Protein AF-A0AAU9Q4Z2-F1 (afdb_monomer_lite)

Foldseek 3Di:
DPQDQDAQQFWKWFQDPDPDTAIKGFHGKDFDPPDADPVRGGFIKTWIFTPPLPVCCVRPNPDDDDPPDTDIDIDGSVRIDTDPPPPPD

pLDDT: mean 82.53, std 14.67, range [38.28, 95.75]

Structure (mmCIF, N/CA/C/O backbone):
data_AF-A0AAU9Q4Z2-F1
#
_entry.id   AF-A0AAU9Q4Z2-F1
#
loop_
_atom_site.group_PDB
_atom_site.id
_atom_site.type_symbol
_atom_site.label_atom_id
_atom_site.label_alt_id
_atom_site.label_comp_id
_atom_site.label_asym_id
_atom_site.label_entity_id
_atom_site.label_seq_id
_atom_site.pdbx_PDB_ins_code
_atom_site.Cartn_x
_atom_site.Cartn_y
_atom_site.Cartn_z
_atom_site.occupancy
_atom_site.B_iso_or_equiv
_atom_site.auth_seq_id
_atom_site.auth_comp_id
_atom_site.auth_asym_id
_atom_site.auth_atom_id
_atom_site.pdbx_PDB_model_num
ATOM 1 N N . MET A 1 1 ? -17.475 17.367 -7.177 1.00 41.75 1 MET A N 1
ATOM 2 C CA . MET A 1 1 ? -17.262 15.929 -7.449 1.00 41.75 1 MET A CA 1
ATOM 3 C C . MET A 1 1 ? -17.107 15.222 -6.115 1.00 41.75 1 MET A C 1
ATOM 5 O O . MET A 1 1 ? -16.259 15.642 -5.341 1.00 41.75 1 MET A O 1
ATOM 9 N N . LYS A 1 2 ? -17.937 14.219 -5.802 1.00 42.88 2 LYS A N 1
ATOM 10 C CA . LYS A 1 2 ? -17.625 13.303 -4.695 1.00 42.88 2 LYS A CA 1
ATOM 11 C C . LYS A 1 2 ? -16.427 12.480 -5.161 1.00 42.88 2 LYS A C 1
ATOM 13 O O . LYS A 1 2 ? -16.564 11.769 -6.151 1.00 42.88 2 LYS A O 1
ATOM 18 N N . LEU A 1 3 ? -15.271 12.633 -4.514 1.00 52.62 3 LEU A N 1
ATOM 19 C CA . LEU A 1 3 ? -14.174 11.678 -4.662 1.00 52.62 3 LEU A CA 1
ATOM 20 C C . LEU A 1 3 ? -14.767 10.308 -4.320 1.00 52.62 3 LEU A C 1
ATOM 22 O O . LEU A 1 3 ? -15.248 10.106 -3.204 1.00 52.62 3 LEU A O 1
ATOM 26 N N . SER A 1 4 ? -14.866 9.422 -5.308 1.00 61.34 4 SER A N 1
ATOM 27 C CA . SER A 1 4 ? -15.225 8.028 -5.068 1.00 61.34 4 SER A CA 1
ATOM 28 C C . SER A 1 4 ? -14.265 7.473 -4.020 1.00 61.34 4 SER A C 1
ATOM 30 O O . SER A 1 4 ? -13.068 7.751 -4.081 1.00 61.34 4 SER A O 1
ATOM 32 N N . ALA A 1 5 ? -14.797 6.751 -3.033 1.00 83.56 5 ALA A N 1
ATOM 33 C CA . ALA A 1 5 ? -13.965 6.131 -2.012 1.00 83.56 5 ALA A CA 1
ATOM 34 C C . ALA A 1 5 ? -12.947 5.212 -2.701 1.00 83.56 5 ALA A C 1
ATOM 36 O O . ALA A 1 5 ? -13.349 4.360 -3.494 1.00 83.56 5 ALA A O 1
ATOM 37 N N . ILE A 1 6 ? -11.659 5.428 -2.420 1.00 89.12 6 ILE A N 1
ATOM 38 C CA . ILE A 1 6 ? -10.566 4.581 -2.907 1.00 89.12 6 ILE A CA 1
ATOM 39 C C . ILE A 1 6 ? -10.860 3.135 -2.491 1.00 89.12 6 ILE A C 1
ATOM 41 O O . ILE A 1 6 ? -11.250 2.888 -1.346 1.00 89.12 6 ILE A O 1
ATOM 45 N N . LYS A 1 7 ? -10.675 2.193 -3.415 1.00 91.56 7 LYS A N 1
ATOM 46 C CA . LYS A 1 7 ? -10.870 0.753 -3.198 1.00 91.56 7 LYS A CA 1
ATOM 47 C C . LYS A 1 7 ? -9.698 -0.061 -3.747 1.00 91.56 7 LYS A C 1
ATOM 49 O O . LYS A 1 7 ? -8.890 0.434 -4.530 1.00 91.56 7 LYS A O 1
ATOM 54 N N . ALA A 1 8 ? -9.640 -1.334 -3.360 1.00 92.50 8 ALA A N 1
ATOM 55 C CA . ALA A 1 8 ? -8.742 -2.299 -3.983 1.00 92.50 8 ALA A CA 1
ATOM 56 C C . ALA A 1 8 ? -8.946 -2.316 -5.507 1.00 92.50 8 ALA A C 1
ATOM 58 O O . ALA A 1 8 ? -10.076 -2.333 -6.004 1.00 92.50 8 ALA A O 1
ATOM 59 N N . GLY A 1 9 ? -7.841 -2.289 -6.245 1.00 91.88 9 GLY A N 1
ATOM 60 C CA . GLY A 1 9 ? -7.835 -2.172 -7.694 1.00 91.88 9 GLY A CA 1
ATOM 61 C C . GLY A 1 9 ? -7.959 -0.745 -8.236 1.00 91.88 9 GLY A C 1
ATOM 62 O O . GLY A 1 9 ? -8.109 -0.591 -9.446 1.00 91.88 9 GLY A O 1
ATOM 63 N N . ASP A 1 10 ? -7.885 0.296 -7.412 1.00 91.88 10 ASP A N 1
ATOM 64 C CA . ASP A 1 10 ? -7.714 1.662 -7.913 1.00 91.88 10 ASP A CA 1
ATOM 65 C C . ASP A 1 10 ? -6.223 1.994 -8.083 1.00 91.88 10 ASP A C 1
ATOM 67 O O . ASP A 1 10 ? -5.363 1.437 -7.395 1.00 91.88 10 ASP A O 1
ATOM 71 N N . ASN A 1 11 ? -5.920 2.917 -8.999 1.00 92.44 11 ASN A N 1
ATOM 72 C CA . ASN A 1 11 ? -4.616 3.571 -9.048 1.00 92.44 11 ASN A CA 1
ATOM 73 C C . ASN A 1 11 ? -4.677 4.862 -8.232 1.00 92.44 11 ASN A C 1
ATOM 75 O O . ASN A 1 11 ? -5.634 5.637 -8.331 1.00 92.44 11 ASN A O 1
ATOM 79 N N . VAL A 1 12 ? -3.647 5.094 -7.433 1.00 91.44 12 VAL A N 1
ATOM 80 C CA . VAL A 1 12 ? -3.547 6.225 -6.516 1.00 91.44 12 VAL A CA 1
ATOM 81 C C . VAL A 1 12 ? -2.164 6.852 -6.599 1.00 91.44 12 VAL A C 1
ATOM 83 O O . VAL A 1 12 ? -1.188 6.187 -6.938 1.00 91.44 12 VAL A O 1
ATOM 86 N N . THR A 1 13 ? -2.067 8.126 -6.251 1.00 89.88 13 THR A N 1
ATOM 87 C CA . THR A 1 13 ? -0.792 8.775 -5.943 1.00 89.88 13 THR A CA 1
ATOM 88 C C . THR A 1 13 ? -0.683 9.007 -4.446 1.00 89.88 13 THR A C 1
ATOM 90 O O . THR A 1 13 ? -1.682 9.211 -3.747 1.00 89.88 13 THR A O 1
ATOM 93 N N . TRP A 1 14 ? 0.548 8.972 -3.946 1.00 86.19 14 TRP A N 1
ATOM 94 C CA . TRP A 1 14 ? 0.839 9.302 -2.559 1.00 86.19 14 TRP A CA 1
ATOM 95 C C . TRP A 1 14 ? 1.056 10.813 -2.415 1.00 86.19 14 TRP A C 1
ATOM 97 O O . TRP A 1 14 ? 1.811 11.412 -3.172 1.00 86.19 14 TRP A O 1
ATOM 107 N N . VAL A 1 15 ? 0.393 11.442 -1.441 1.00 76.62 15 VAL A N 1
ATOM 108 C CA . VAL A 1 15 ? 0.392 12.905 -1.222 1.00 76.62 15 VAL A CA 1
ATOM 109 C C . VAL A 1 15 ? 1.626 13.404 -0.454 1.00 76.62 15 VAL A C 1
ATOM 111 O O . VAL A 1 15 ? 1.720 14.580 -0.102 1.00 76.62 15 VAL A O 1
ATOM 114 N N . VAL A 1 16 ? 2.598 12.543 -0.157 1.00 69.62 16 VAL A N 1
ATOM 115 C CA . VAL A 1 16 ? 3.800 12.976 0.566 1.00 69.62 16 VAL A CA 1
ATOM 116 C C . VAL A 1 16 ? 4.626 13.898 -0.321 1.00 69.62 16 VAL A C 1
ATOM 118 O O . VAL A 1 16 ? 4.809 13.641 -1.507 1.00 69.62 16 VAL A O 1
ATOM 121 N N . LYS A 1 17 ? 5.159 14.970 0.276 1.00 60.25 17 LYS A N 1
ATOM 122 C CA . LYS A 1 17 ? 6.214 15.788 -0.329 1.00 60.25 17 LYS A CA 1
ATOM 123 C C . LYS A 1 17 ? 7.502 14.964 -0.400 1.00 60.25 17 LYS A C 1
ATOM 125 O O . LYS A 1 17 ? 8.367 15.091 0.459 1.00 60.25 17 LYS A O 1
ATOM 130 N N . SER A 1 18 ? 7.572 14.082 -1.382 1.00 65.31 18 SER A N 1
ATOM 131 C CA . SER A 1 18 ? 8.782 13.407 -1.829 1.00 65.31 18 SER A CA 1
ATOM 132 C C . SER A 1 18 ? 9.059 13.849 -3.263 1.00 65.31 18 SER A C 1
ATOM 134 O O . SER A 1 18 ? 8.135 14.213 -3.993 1.00 65.31 18 SER A O 1
ATOM 136 N N . ASP A 1 19 ? 10.320 13.784 -3.681 1.00 66.88 19 ASP A N 1
ATOM 137 C CA . ASP A 1 19 ? 10.696 13.927 -5.092 1.00 66.88 19 ASP A CA 1
ATOM 138 C C . ASP A 1 19 ? 10.149 12.760 -5.942 1.00 66.88 19 ASP A C 1
ATOM 140 O O . ASP A 1 19 ? 10.110 12.819 -7.174 1.00 66.88 19 ASP A O 1
ATOM 144 N N . TYR A 1 20 ? 9.659 11.708 -5.280 1.00 71.81 20 TYR A N 1
ATOM 145 C CA . TYR A 1 20 ? 8.939 10.609 -5.895 1.00 71.81 20 TYR A CA 1
ATOM 146 C C . TYR A 1 20 ? 7.456 10.945 -6.103 1.00 71.81 20 TYR A C 1
ATOM 148 O O . TYR A 1 20 ? 6.666 11.002 -5.159 1.00 71.81 20 TYR A O 1
ATOM 156 N N . SER A 1 21 ? 7.072 11.115 -7.368 1.00 74.88 21 SER A N 1
ATOM 157 C CA . SER A 1 21 ? 5.680 11.244 -7.808 1.00 74.88 21 SER A CA 1
ATOM 158 C C . SER A 1 21 ? 5.388 10.190 -8.870 1.00 74.88 21 SER A C 1
ATOM 160 O O . SER A 1 21 ? 5.751 10.331 -10.036 1.00 74.88 21 SER A O 1
ATOM 162 N N . ASP A 1 22 ? 4.770 9.096 -8.444 1.00 85.88 22 ASP A N 1
ATOM 163 C CA . ASP A 1 22 ? 4.387 7.988 -9.314 1.00 85.88 22 ASP A CA 1
ATOM 164 C C . ASP A 1 22 ? 3.128 7.307 -8.777 1.00 85.88 22 ASP A C 1
ATOM 166 O O . ASP A 1 22 ? 2.693 7.541 -7.642 1.00 85.88 22 ASP A O 1
ATOM 170 N N . GLU A 1 23 ? 2.522 6.487 -9.632 1.00 91.44 23 GLU A N 1
ATOM 171 C CA . GLU A 1 23 ? 1.297 5.766 -9.315 1.00 91.44 23 GLU A CA 1
ATOM 172 C C . GLU A 1 23 ? 1.572 4.476 -8.541 1.00 91.44 23 GLU A C 1
ATOM 174 O O . GLU A 1 23 ? 2.537 3.743 -8.778 1.00 91.44 23 GLU A O 1
ATOM 179 N N . PHE A 1 24 ? 0.632 4.164 -7.662 1.00 93.12 24 PHE A N 1
ATOM 180 C CA . PHE A 1 24 ? 0.549 2.912 -6.942 1.00 93.12 24 PHE A CA 1
ATOM 181 C C . PHE A 1 24 ? -0.794 2.258 -7.218 1.00 93.12 24 PHE A C 1
ATOM 183 O O . PHE A 1 24 ? -1.818 2.925 -7.372 1.00 93.12 24 PHE A O 1
ATOM 190 N N . ARG A 1 25 ? -0.797 0.932 -7.236 1.00 93.94 25 ARG A N 1
ATOM 191 C CA . ARG A 1 25 ? -2.004 0.120 -7.297 1.00 93.94 25 ARG A CA 1
ATOM 192 C C . ARG A 1 25 ? -2.423 -0.249 -5.882 1.00 93.94 25 ARG A C 1
ATOM 194 O O . ARG A 1 25 ? -1.614 -0.789 -5.131 1.00 93.94 25 ARG A O 1
ATOM 201 N N . VAL A 1 26 ? -3.686 -0.014 -5.537 1.00 94.88 26 VAL A N 1
ATOM 202 C CA . VAL A 1 26 ? -4.247 -0.482 -4.265 1.00 94.88 26 VAL A CA 1
ATOM 203 C C . VAL A 1 26 ? -4.490 -1.985 -4.348 1.00 94.88 26 VAL A C 1
ATOM 205 O O . VAL A 1 26 ? -5.248 -2.446 -5.202 1.00 94.88 26 VAL A O 1
ATOM 208 N N . LEU A 1 27 ? -3.853 -2.743 -3.464 1.00 95.44 27 LEU A N 1
ATOM 209 C CA . LEU A 1 27 ? -4.033 -4.184 -3.316 1.00 95.44 27 LEU A CA 1
ATOM 210 C C . LEU A 1 27 ? -5.154 -4.503 -2.329 1.00 95.44 27 LEU A C 1
ATOM 212 O O . LEU A 1 27 ? -6.010 -5.328 -2.633 1.00 95.44 27 LEU A O 1
ATOM 216 N N . ASP A 1 28 ? -5.171 -3.822 -1.183 1.00 95.75 28 ASP A N 1
ATOM 217 C CA . ASP A 1 28 ? -6.174 -4.031 -0.138 1.00 95.75 28 ASP A CA 1
ATOM 218 C C . ASP A 1 28 ? -6.356 -2.784 0.741 1.00 95.75 28 ASP A C 1
ATOM 220 O O . ASP A 1 28 ? -5.513 -1.884 0.740 1.00 95.75 28 ASP A O 1
ATOM 224 N N . ILE A 1 29 ? -7.462 -2.723 1.487 1.00 94.69 29 ILE A N 1
ATOM 225 C CA . ILE A 1 29 ? -7.754 -1.682 2.476 1.00 94.69 29 ILE A CA 1
ATOM 226 C C . ILE A 1 29 ? -8.284 -2.335 3.748 1.00 94.69 29 ILE A C 1
ATOM 228 O O . ILE A 1 29 ? -9.319 -2.998 3.731 1.00 94.69 29 ILE A O 1
ATOM 232 N N . TYR A 1 30 ? -7.634 -2.064 4.875 1.00 94.38 30 TYR A N 1
ATOM 233 C CA . TYR A 1 30 ? -7.986 -2.660 6.161 1.00 94.38 30 TYR A CA 1
ATOM 234 C C . TYR A 1 30 ? -7.868 -1.651 7.311 1.00 94.38 30 TYR A C 1
ATOM 236 O O . TYR A 1 30 ? -7.109 -0.681 7.230 1.00 94.38 30 TYR A O 1
ATOM 244 N N . PRO A 1 31 ? -8.629 -1.842 8.402 1.00 94.44 31 PRO A N 1
ATOM 245 C CA . PRO A 1 31 ? -8.410 -1.100 9.636 1.00 94.44 31 PRO A CA 1
ATOM 246 C C . PRO A 1 31 ? -7.120 -1.579 10.313 1.00 94.44 31 PRO A C 1
ATOM 248 O O . PRO A 1 31 ? -6.926 -2.777 10.526 1.00 94.44 31 PRO A O 1
ATOM 251 N N . HIS A 1 32 ? -6.244 -0.653 10.694 1.00 93.56 32 HIS A N 1
ATOM 252 C CA . HIS A 1 32 ? -5.034 -0.979 11.437 1.00 93.56 32 HIS A CA 1
ATOM 253 C C . HIS A 1 32 ? -5.391 -1.561 12.813 1.00 93.56 32 HIS A C 1
ATOM 255 O O . HIS A 1 32 ? -6.260 -1.064 13.532 1.00 93.56 32 HIS A O 1
ATOM 261 N N . THR A 1 33 ? -4.676 -2.604 13.230 1.00 90.31 33 THR A N 1
ATOM 262 C CA . THR A 1 33 ? -4.970 -3.334 14.474 1.00 90.31 33 THR A CA 1
ATOM 263 C C . THR A 1 33 ? -4.776 -2.472 15.725 1.00 90.31 33 THR A C 1
ATOM 265 O O . THR A 1 33 ? -5.655 -2.438 16.588 1.00 90.31 33 THR A O 1
ATOM 268 N N . THR A 1 34 ? -3.673 -1.723 15.800 1.00 91.19 34 THR A N 1
ATOM 269 C CA . THR A 1 34 ? -3.300 -0.900 16.965 1.00 91.19 34 THR A CA 1
ATOM 270 C C . THR A 1 34 ? -3.390 0.615 16.759 1.00 91.19 34 THR A C 1
ATOM 272 O O . THR A 1 34 ? -3.694 1.321 17.716 1.00 91.19 34 THR A O 1
ATOM 275 N N . LEU A 1 35 ? -3.153 1.131 15.549 1.00 91.62 35 LEU A N 1
ATOM 276 C CA . LEU A 1 35 ? -3.207 2.566 15.274 1.00 91.62 35 LEU A CA 1
ATOM 277 C C . LEU A 1 35 ? -4.654 3.085 15.331 1.00 91.62 35 LEU A C 1
ATOM 279 O O . LEU A 1 35 ? -5.571 2.473 14.769 1.00 91.62 35 LEU A O 1
ATOM 283 N N . ARG A 1 36 ? -4.849 4.211 16.021 1.00 92.88 36 ARG A N 1
ATOM 284 C CA . ARG A 1 36 ? -6.135 4.900 16.186 1.00 92.88 36 ARG A CA 1
ATOM 285 C C . ARG A 1 36 ? -6.020 6.356 15.746 1.00 92.88 36 ARG A C 1
ATOM 287 O O . ARG A 1 36 ? -4.942 6.935 15.866 1.00 92.88 36 ARG A O 1
ATOM 294 N N . ASP A 1 37 ? -7.101 6.915 15.219 1.00 90.12 37 ASP A N 1
ATOM 295 C CA . ASP A 1 37 ? -7.200 8.339 14.901 1.00 90.12 37 ASP A CA 1
ATOM 296 C C . ASP A 1 37 ? -7.557 9.185 16.138 1.00 90.12 37 ASP A C 1
ATOM 298 O O . ASP A 1 37 ? -7.654 8.682 17.260 1.00 90.12 37 ASP A O 1
ATOM 302 N N . GLU A 1 38 ? -7.738 10.492 15.939 1.00 90.12 38 GLU A N 1
ATOM 303 C CA . GLU A 1 38 ? -8.089 11.441 17.004 1.00 90.12 38 GLU A CA 1
ATOM 304 C C . GLU A 1 38 ? -9.444 11.140 17.663 1.00 90.12 38 GLU A C 1
ATOM 306 O O . GLU A 1 38 ? -9.693 11.568 18.790 1.00 90.12 38 GLU A O 1
ATOM 311 N N . GLN A 1 39 ? -10.323 10.408 16.975 1.00 91.31 39 GLN A N 1
ATOM 312 C CA . GLN A 1 39 ? -11.624 9.985 17.481 1.00 91.31 39 GLN A CA 1
ATOM 313 C C . GLN A 1 39 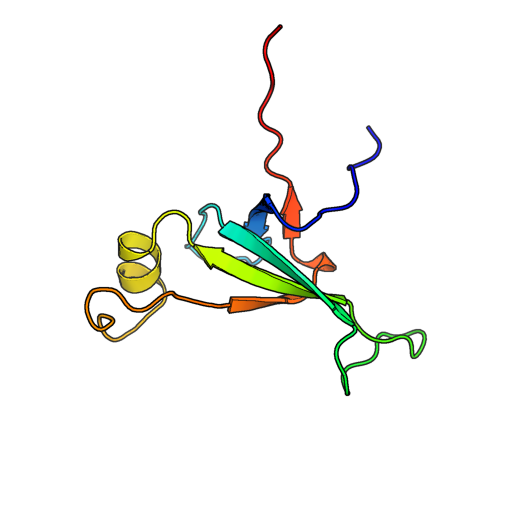? -11.558 8.615 18.176 1.00 91.31 39 GLN A C 1
ATOM 315 O O . GLN A 1 39 ? -12.551 8.179 18.756 1.00 91.31 39 GLN A O 1
ATOM 320 N N . GLY A 1 40 ? -10.395 7.957 18.173 1.00 92.12 40 GLY A N 1
ATOM 321 C CA . GLY A 1 40 ? -10.201 6.628 18.747 1.00 92.12 40 GLY A CA 1
ATOM 322 C C . GLY A 1 40 ? -10.617 5.486 17.818 1.00 92.12 40 GLY A C 1
ATOM 323 O O . GLY A 1 40 ? -10.654 4.339 18.264 1.00 92.12 40 GLY A O 1
ATOM 324 N N . GLU A 1 41 ? -10.895 5.763 16.543 1.00 92.31 41 GLU A N 1
ATOM 325 C CA . GLU A 1 41 ? -11.266 4.761 15.546 1.00 92.31 41 GLU A CA 1
ATOM 326 C C . GLU A 1 41 ? -10.020 4.160 14.874 1.00 92.31 41 GLU A C 1
ATOM 328 O O . GLU A 1 41 ? -8.993 4.831 14.745 1.00 92.31 41 GLU A O 1
ATOM 333 N N . PRO A 1 42 ? -10.046 2.886 14.438 1.00 94.06 42 PRO A N 1
ATOM 334 C CA . PRO A 1 42 ? -8.933 2.289 13.706 1.00 94.06 42 PRO A CA 1
ATOM 335 C C . PRO A 1 42 ? -8.580 3.062 12.432 1.00 94.06 42 PRO A C 1
ATOM 337 O O . PRO A 1 42 ? -9.418 3.243 11.545 1.00 94.06 42 PRO A O 1
ATOM 340 N N . VAL A 1 43 ? -7.308 3.447 12.297 1.00 93.75 43 VAL A N 1
ATOM 341 C CA . VAL A 1 43 ? -6.829 4.114 11.079 1.00 93.75 43 VAL A CA 1
ATOM 342 C C . VAL A 1 43 ? -6.946 3.158 9.900 1.00 93.75 43 VAL A C 1
ATOM 344 O O . VAL A 1 43 ? -6.448 2.035 9.946 1.00 93.75 43 VAL A O 1
ATOM 347 N N . LYS A 1 44 ? -7.589 3.603 8.819 1.00 93.62 44 LYS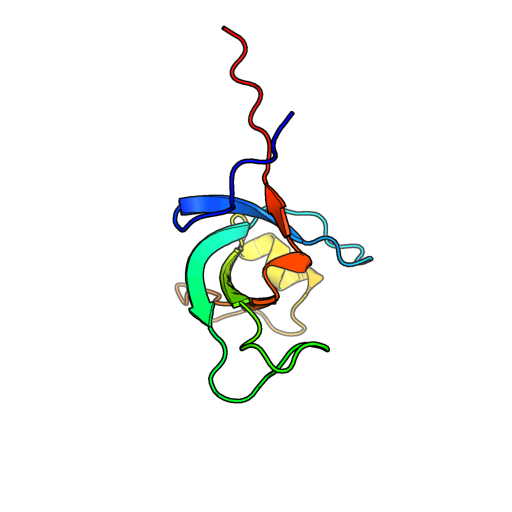 A N 1
ATOM 348 C CA . LYS A 1 44 ? -7.660 2.834 7.573 1.00 93.62 44 LYS A CA 1
ATOM 349 C C . LYS A 1 44 ? -6.324 2.899 6.844 1.00 93.62 44 LYS A C 1
ATOM 351 O O . LYS A 1 44 ? -5.865 3.986 6.494 1.00 93.62 44 LYS A O 1
ATOM 356 N N . MET A 1 45 ? -5.752 1.736 6.579 1.00 95.19 45 MET A N 1
ATOM 357 C CA . MET A 1 45 ? -4.521 1.558 5.819 1.00 95.19 45 MET A CA 1
ATOM 358 C C . MET A 1 45 ? -4.851 1.023 4.432 1.00 95.19 45 MET A C 1
ATOM 3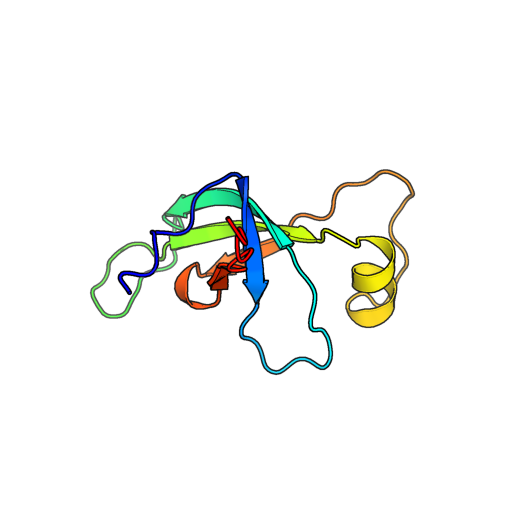60 O O . MET A 1 45 ? -5.838 0.309 4.257 1.00 95.19 45 MET A O 1
ATOM 364 N N . ALA A 1 46 ? -4.020 1.366 3.460 1.00 95.12 46 AL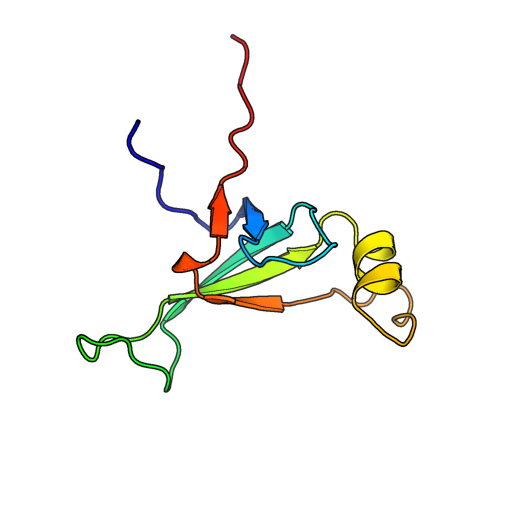A A N 1
ATOM 365 C CA . ALA A 1 46 ? -4.016 0.779 2.135 1.00 95.12 46 ALA A CA 1
ATOM 366 C C . ALA A 1 46 ? -2.713 0.004 1.944 1.00 95.12 46 ALA A C 1
ATOM 368 O O . ALA A 1 46 ? -1.631 0.549 2.173 1.00 95.12 46 ALA A O 1
ATOM 369 N N . LEU A 1 47 ? -2.835 -1.242 1.495 1.00 95.50 47 LEU A N 1
ATOM 370 C CA . LEU A 1 47 ? -1.721 -2.011 0.965 1.00 95.50 47 LEU A CA 1
ATOM 371 C C . LEU A 1 47 ? -1.553 -1.644 -0.504 1.00 95.50 47 LEU A C 1
ATOM 373 O O . LEU A 1 47 ? -2.506 -1.738 -1.279 1.00 95.50 47 LEU A O 1
ATOM 377 N N . LEU A 1 48 ? -0.356 -1.232 -0.887 1.00 94.12 48 LEU A N 1
ATOM 378 C CA . LEU A 1 48 ? -0.048 -0.721 -2.212 1.00 94.12 48 LEU A CA 1
ATOM 379 C C . LEU A 1 48 ? 1.096 -1.489 -2.850 1.00 94.12 48 LEU A C 1
ATOM 381 O O . LEU A 1 48 ? 1.997 -1.950 -2.158 1.00 94.12 48 LEU A O 1
ATOM 385 N N . THR A 1 49 ? 1.114 -1.505 -4.177 1.00 93.44 49 THR A N 1
ATOM 386 C CA . THR A 1 49 ? 2.309 -1.852 -4.946 1.00 93.44 49 THR A CA 1
ATOM 387 C C . THR A 1 49 ? 2.615 -0.750 -5.963 1.00 93.44 49 THR A C 1
ATOM 389 O O . THR A 1 49 ? 1.681 -0.221 -6.577 1.00 93.44 49 THR A O 1
ATOM 392 N N . PRO A 1 50 ? 3.881 -0.321 -6.117 1.00 91.69 50 PRO A N 1
ATOM 393 C CA . PRO A 1 50 ? 4.242 0.669 -7.123 1.00 91.69 50 PRO A CA 1
ATOM 394 C C . PRO A 1 50 ? 3.967 0.121 -8.523 1.00 91.69 50 PRO A C 1
ATOM 396 O O . PRO A 1 50 ? 4.306 -1.017 -8.835 1.00 91.69 50 PRO A O 1
ATOM 399 N N . VAL A 1 51 ? 3.374 0.946 -9.389 1.00 91.12 51 VAL A N 1
ATOM 400 C CA . VAL A 1 51 ? 3.143 0.564 -10.792 1.00 91.12 51 VAL A CA 1
ATOM 401 C C . VAL A 1 51 ? 4.474 0.445 -11.540 1.00 91.12 51 VAL A C 1
ATOM 403 O O . VAL A 1 51 ? 4.641 -0.449 -12.365 1.00 91.12 51 VAL A O 1
ATOM 406 N N . ASN A 1 52 ? 5.438 1.316 -11.224 1.00 89.19 52 ASN A N 1
ATOM 407 C CA . ASN A 1 52 ? 6.805 1.250 -11.730 1.00 89.19 52 ASN A CA 1
ATOM 408 C C . ASN A 1 52 ? 7.768 0.850 -10.604 1.00 89.19 52 ASN A C 1
ATOM 410 O O . ASN A 1 52 ? 8.349 1.699 -9.929 1.00 89.19 52 ASN A O 1
ATOM 414 N N . VAL A 1 53 ? 7.909 -0.461 -10.404 1.00 86.88 53 VAL A N 1
ATOM 415 C CA . VAL A 1 53 ? 8.779 -1.054 -9.376 1.00 86.88 53 VAL A CA 1
ATOM 416 C C . VAL A 1 53 ? 10.230 -0.599 -9.551 1.00 86.88 53 VAL A C 1
ATOM 418 O O . VAL A 1 53 ? 10.843 -0.161 -8.586 1.00 86.88 53 VAL A O 1
ATOM 421 N N . GLU A 1 54 ? 10.763 -0.631 -10.776 1.00 84.81 54 GLU A N 1
ATOM 422 C CA . GLU A 1 54 ? 12.161 -0.270 -11.056 1.00 84.81 54 GLU A CA 1
ATOM 423 C C . GLU A 1 54 ? 12.472 1.177 -10.661 1.00 84.81 54 GLU A C 1
ATOM 425 O O . GLU A 1 54 ? 13.468 1.445 -9.987 1.00 84.81 54 GLU A O 1
ATOM 430 N N . ARG A 1 55 ? 11.595 2.118 -11.035 1.00 85.25 55 ARG A N 1
ATOM 431 C CA . ARG A 1 55 ? 11.749 3.533 -10.677 1.00 85.25 55 ARG A CA 1
ATOM 432 C C . ARG A 1 55 ? 11.541 3.775 -9.187 1.00 85.25 55 ARG A C 1
ATOM 434 O O . ARG A 1 55 ? 12.267 4.584 -8.614 1.00 85.25 55 ARG A O 1
ATOM 441 N N . PHE A 1 56 ? 10.586 3.081 -8.565 1.00 87.12 56 PHE A N 1
ATOM 442 C CA . PHE A 1 56 ? 10.399 3.132 -7.117 1.00 87.12 56 PHE A CA 1
ATOM 443 C C . PHE A 1 56 ? 11.675 2.703 -6.393 1.00 87.12 56 PHE A C 1
ATOM 445 O O . PHE A 1 56 ? 12.190 3.459 -5.576 1.00 87.12 56 PHE A O 1
ATOM 452 N N . THR A 1 57 ? 12.233 1.542 -6.737 1.00 85.25 57 THR A N 1
ATOM 453 C CA . THR A 1 57 ? 13.468 1.036 -6.129 1.00 85.25 57 THR A CA 1
ATOM 454 C C . THR A 1 57 ? 14.640 1.984 -6.363 1.00 85.25 57 THR A C 1
ATOM 456 O O . THR A 1 57 ? 15.347 2.294 -5.417 1.00 85.25 57 THR A O 1
ATOM 459 N N . ALA A 1 58 ? 14.813 2.518 -7.575 1.00 84.44 58 ALA A N 1
ATOM 460 C CA . ALA A 1 58 ? 15.923 3.421 -7.884 1.00 84.44 58 ALA A CA 1
ATOM 461 C C . ALA A 1 58 ? 15.895 4.759 -7.118 1.00 84.44 58 ALA A C 1
ATOM 463 O O . ALA A 1 58 ? 16.936 5.396 -6.980 1.00 84.44 58 ALA A O 1
ATOM 464 N N . LEU A 1 59 ? 14.717 5.217 -6.678 1.00 84.44 59 LEU A N 1
ATOM 465 C CA . LEU A 1 59 ? 14.541 6.528 -6.038 1.00 84.44 59 LEU A CA 1
ATOM 466 C C . LEU A 1 59 ? 14.283 6.449 -4.533 1.00 84.44 59 LEU A C 1
ATOM 468 O O . LEU A 1 59 ? 14.621 7.384 -3.813 1.00 84.44 59 LEU A O 1
ATOM 472 N N . MET A 1 60 ? 13.640 5.377 -4.071 1.00 84.00 60 MET A N 1
ATOM 473 C CA . MET A 1 60 ? 13.152 5.250 -2.696 1.00 84.00 60 MET A CA 1
ATOM 474 C C . MET A 1 60 ? 13.883 4.178 -1.890 1.00 84.00 60 MET A C 1
ATOM 476 O O . MET A 1 60 ? 13.693 4.118 -0.677 1.00 84.00 60 MET A O 1
ATOM 480 N N . MET A 1 61 ? 14.670 3.315 -2.537 1.00 82.25 61 MET A N 1
ATOM 481 C CA . MET A 1 61 ? 15.406 2.244 -1.873 1.00 82.25 61 MET A CA 1
ATOM 482 C C . MET A 1 61 ? 16.907 2.433 -2.076 1.00 82.25 61 MET A C 1
ATOM 484 O O . MET A 1 61 ? 17.359 2.747 -3.172 1.00 82.25 61 MET A O 1
ATOM 488 N N . ASP A 1 62 ? 17.679 2.199 -1.018 1.00 76.88 62 ASP A N 1
ATOM 489 C CA . ASP A 1 62 ? 19.142 2.278 -1.080 1.00 76.88 62 ASP A CA 1
ATOM 490 C C . ASP A 1 62 ? 19.762 1.057 -1.787 1.00 76.88 62 ASP A C 1
ATOM 492 O O . ASP A 1 62 ? 20.875 1.136 -2.308 1.00 76.88 62 ASP A O 1
ATOM 496 N N . GLU A 1 63 ? 19.040 -0.069 -1.837 1.00 74.00 63 GLU A N 1
ATOM 497 C CA . GLU A 1 63 ? 19.495 -1.321 -2.444 1.00 74.00 63 GLU A CA 1
ATOM 498 C C . GLU A 1 63 ? 18.479 -1.872 -3.462 1.00 74.00 63 GLU A C 1
ATOM 500 O O . GLU A 1 63 ? 17.263 -1.772 -3.254 1.00 74.00 63 GLU A O 1
ATOM 505 N N . PRO A 1 64 ? 18.955 -2.477 -4.568 1.00 67.75 64 PRO A N 1
ATOM 506 C CA . PRO A 1 64 ? 18.090 -3.107 -5.552 1.00 67.75 64 PRO A CA 1
ATOM 507 C C . PRO A 1 64 ? 17.415 -4.350 -4.970 1.00 67.75 64 PRO A C 1
ATOM 509 O O . PRO A 1 64 ? 18.044 -5.167 -4.297 1.00 67.75 64 PRO A O 1
ATOM 512 N N . LEU A 1 65 ? 16.132 -4.523 -5.279 1.00 72.06 65 LEU A N 1
ATOM 513 C CA . LEU A 1 65 ? 15.391 -5.708 -4.868 1.00 72.06 65 LEU A CA 1
ATOM 514 C C . LEU A 1 65 ? 15.799 -6.952 -5.661 1.00 72.06 65 LEU A C 1
ATOM 516 O O . LEU A 1 65 ? 16.143 -6.848 -6.845 1.00 72.06 65 LEU A O 1
ATOM 520 N N . PRO A 1 66 ? 15.686 -8.143 -5.049 1.00 70.88 66 PRO A N 1
ATOM 521 C CA . PRO A 1 66 ? 15.755 -9.397 -5.779 1.00 70.88 66 PRO A CA 1
ATOM 522 C C . PRO A 1 66 ? 14.727 -9.409 -6.917 1.00 70.88 66 PRO A C 1
ATOM 524 O O . PRO A 1 66 ? 13.568 -9.021 -6.748 1.00 70.88 66 PRO A O 1
ATOM 527 N N . ALA A 1 67 ? 15.153 -9.859 -8.097 1.00 69.56 67 ALA A N 1
ATOM 528 C CA . ALA A 1 67 ? 14.288 -9.895 -9.267 1.00 69.56 67 ALA A CA 1
ATOM 529 C C . ALA A 1 67 ? 13.047 -10.767 -9.007 1.00 69.56 67 ALA A C 1
ATOM 531 O O . ALA A 1 67 ? 13.163 -11.954 -8.706 1.00 69.56 67 ALA A O 1
ATOM 532 N N . GLY A 1 68 ? 11.863 -10.178 -9.182 1.00 69.88 68 GLY A N 1
ATOM 533 C CA . GLY A 1 68 ? 10.580 -10.875 -9.074 1.00 69.88 68 GLY A CA 1
ATOM 534 C C . GLY A 1 68 ? 9.899 -10.796 -7.706 1.00 69.88 68 GLY A C 1
ATOM 535 O O . GLY A 1 68 ? 8.804 -11.342 -7.570 1.00 69.88 68 GLY A O 1
ATOM 536 N N . GLU A 1 69 ? 10.478 -10.110 -6.718 1.00 78.94 69 GLU A N 1
ATOM 537 C CA . GLU A 1 69 ? 9.786 -9.868 -5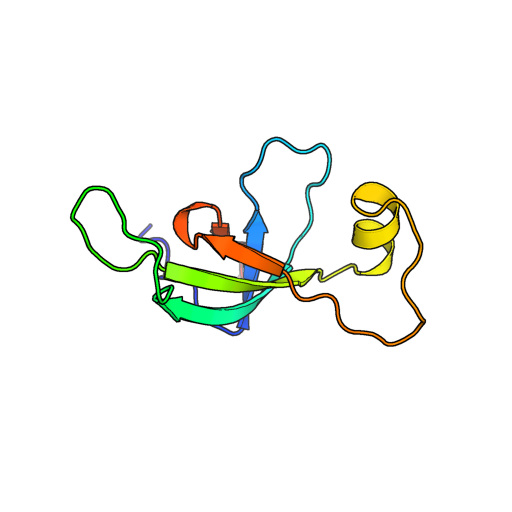.449 1.00 78.94 69 GLU A CA 1
ATOM 538 C C . GLU A 1 69 ? 8.799 -8.689 -5.552 1.00 78.94 69 GLU A C 1
ATOM 540 O O . GLU A 1 69 ? 9.166 -7.610 -6.029 1.00 78.94 69 GLU A O 1
ATOM 545 N N . PRO A 1 70 ? 7.531 -8.863 -5.126 1.00 79.50 70 PRO A N 1
ATOM 546 C CA . PRO A 1 70 ? 6.563 -7.776 -5.119 1.00 79.50 70 PRO A CA 1
ATOM 547 C C . PRO A 1 70 ? 6.884 -6.776 -4.004 1.00 79.50 70 PRO A C 1
ATOM 549 O O . PRO A 1 70 ? 7.060 -7.152 -2.846 1.00 79.50 70 PRO A O 1
ATOM 552 N N . ILE A 1 71 ? 6.882 -5.484 -4.340 1.00 87.50 71 ILE A N 1
ATOM 553 C CA . ILE A 1 71 ? 6.950 -4.419 -3.336 1.00 87.50 71 ILE A CA 1
ATOM 554 C C . ILE A 1 71 ? 5.552 -4.165 -2.801 1.00 87.50 71 ILE A C 1
ATOM 556 O O . ILE A 1 71 ? 4.656 -3.789 -3.562 1.00 87.50 71 ILE A O 1
ATOM 560 N N . ASN A 1 72 ? 5.411 -4.307 -1.488 1.00 91.12 72 ASN A N 1
ATOM 561 C CA . ASN A 1 72 ? 4.199 -3.995 -0.754 1.00 91.12 72 ASN A CA 1
ATOM 562 C C . ASN A 1 72 ? 4.470 -2.846 0.216 1.00 91.12 72 ASN A C 1
ATOM 564 O O . ASN A 1 72 ? 5.422 -2.891 0.993 1.00 91.12 72 ASN A O 1
ATOM 568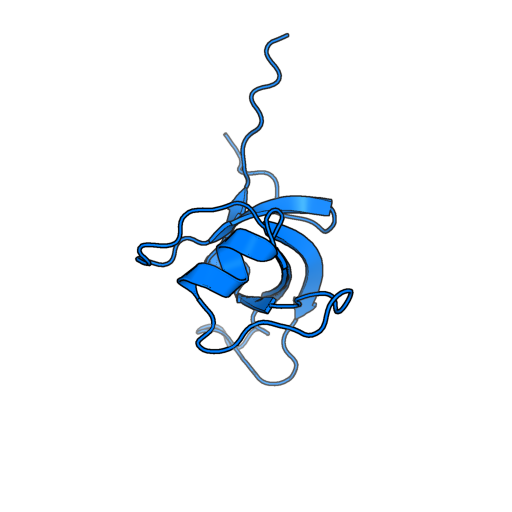 N N . ILE A 1 73 ? 3.633 -1.816 0.161 1.00 91.00 73 ILE A N 1
ATOM 569 C CA . ILE A 1 73 ? 3.777 -0.596 0.955 1.00 91.00 73 ILE A CA 1
ATOM 570 C C . ILE A 1 73 ? 2.463 -0.357 1.681 1.00 91.00 73 ILE A C 1
ATOM 572 O O . ILE A 1 73 ? 1.406 -0.319 1.057 1.00 91.00 73 ILE A O 1
ATOM 576 N N . GLU A 1 74 ? 2.528 -0.177 2.993 1.00 93.00 74 GLU A N 1
ATOM 577 C CA . GLU A 1 74 ? 1.364 0.144 3.812 1.00 93.00 74 GLU A CA 1
ATOM 578 C C . GLU A 1 74 ? 1.341 1.641 4.102 1.00 93.00 74 GLU A C 1
ATOM 580 O O . GLU A 1 74 ? 2.281 2.184 4.684 1.00 93.00 74 GLU A O 1
ATOM 585 N N . VAL A 1 75 ? 0.263 2.322 3.712 1.00 91.94 75 VAL A N 1
ATOM 586 C CA . VAL A 1 75 ? 0.111 3.762 3.968 1.00 91.94 75 VAL A CA 1
ATOM 587 C C . VAL A 1 75 ? -1.292 4.096 4.467 1.00 91.94 75 VAL A C 1
ATOM 589 O O . VAL A 1 75 ? -2.259 3.450 4.058 1.00 91.94 75 VAL A O 1
ATOM 592 N N . PRO A 1 76 ? -1.455 5.120 5.321 1.00 92.75 76 PRO A N 1
ATOM 593 C CA . PRO A 1 76 ? -2.776 5.605 5.692 1.00 92.75 76 PRO A CA 1
ATOM 594 C C . PRO A 1 76 ? -3.577 6.040 4.460 1.00 92.75 76 PRO A C 1
ATOM 596 O O . PRO A 1 76 ? -3.099 6.825 3.640 1.00 92.75 76 PRO A O 1
ATOM 599 N N . LEU A 1 77 ? -4.831 5.591 4.361 1.00 91.12 77 LEU A N 1
ATOM 600 C CA . LEU A 1 77 ? -5.712 5.866 3.218 1.00 91.12 77 LEU A CA 1
ATOM 601 C C . LEU A 1 77 ? -5.898 7.372 2.968 1.00 91.12 77 LEU A C 1
ATOM 603 O O . LEU A 1 77 ? -6.047 7.810 1.832 1.00 91.12 77 LEU A O 1
ATOM 607 N N . VAL A 1 78 ? -5.853 8.172 4.035 1.00 89.12 78 VAL A N 1
ATOM 608 C CA . VAL A 1 78 ? -5.971 9.639 3.994 1.00 89.12 78 VAL A CA 1
ATOM 609 C C . VAL A 1 78 ? -4.816 10.327 3.263 1.00 89.12 78 VAL A C 1
ATOM 611 O O . VAL A 1 78 ? -4.942 11.484 2.875 1.00 89.12 78 VAL A O 1
ATOM 614 N N . MET A 1 79 ? -3.694 9.633 3.067 1.00 90.38 79 MET A N 1
ATOM 615 C CA . MET A 1 79 ? -2.535 10.149 2.342 1.00 90.38 79 MET A CA 1
ATOM 616 C C . MET A 1 79 ? -2.602 9.854 0.842 1.00 90.38 79 MET A C 1
ATOM 618 O O . MET A 1 79 ? -1.631 10.118 0.139 1.00 90.38 79 MET A O 1
ATOM 622 N N . LEU A 1 80 ? -3.701 9.290 0.344 1.00 90.00 80 LEU A N 1
ATOM 623 C CA . LEU A 1 80 ? -3.833 8.870 -1.044 1.00 90.00 80 LEU A CA 1
ATOM 624 C C . LEU A 1 80 ? -4.818 9.741 -1.809 1.00 90.00 80 LEU A C 1
ATOM 626 O O . LEU A 1 80 ? -5.869 10.128 -1.297 1.00 90.00 80 LEU A O 1
ATOM 630 N N . LEU A 1 81 ? -4.489 10.002 -3.071 1.00 88.88 81 LEU A N 1
ATOM 631 C CA . LEU A 1 81 ? -5.403 10.611 -4.028 1.00 88.88 81 LEU A CA 1
ATOM 632 C C . LEU A 1 81 ? -5.682 9.628 -5.161 1.00 88.88 81 LEU A C 1
ATOM 634 O O . LEU A 1 81 ? -4.737 9.060 -5.709 1.00 88.88 81 LEU A O 1
ATOM 638 N N . PRO A 1 82 ? -6.953 9.426 -5.547 1.00 86.56 82 PRO A N 1
ATOM 639 C CA . PRO A 1 82 ? -7.266 8.611 -6.708 1.00 86.56 82 PRO A CA 1
ATOM 640 C C . PRO A 1 82 ? -6.708 9.269 -7.971 1.00 86.56 82 PRO A C 1
ATOM 642 O O . PRO A 1 82 ? -6.899 10.469 -8.200 1.00 86.56 82 PRO A O 1
ATOM 645 N N . VAL A 1 83 ? -6.071 8.470 -8.824 1.00 82.94 83 VAL A N 1
ATOM 646 C CA . VAL A 1 83 ? -5.726 8.897 -10.179 1.00 82.94 83 VAL A CA 1
ATOM 647 C C . VAL A 1 83 ? -7.025 8.944 -10.969 1.00 82.94 83 VAL A C 1
ATOM 649 O O . VAL A 1 83 ? -7.591 7.922 -11.353 1.00 82.94 83 VAL A O 1
ATOM 652 N N . LEU A 1 84 ? -7.543 10.152 -11.190 1.00 68.88 84 LEU A N 1
ATOM 653 C CA . LEU A 1 84 ? -8.693 10.347 -12.060 1.00 68.88 84 LEU A CA 1
ATOM 654 C C . LEU A 1 84 ? -8.241 10.134 -13.505 1.00 68.88 84 LEU A C 1
ATOM 656 O O . LEU A 1 84 ? -7.848 11.078 -14.190 1.00 68.88 84 LEU A O 1
ATOM 660 N N . THR A 1 85 ? -8.332 8.898 -13.991 1.00 56.53 85 THR A N 1
ATOM 661 C CA . THR A 1 85 ? -8.284 8.640 -15.427 1.00 56.53 85 THR A CA 1
ATOM 662 C C . THR A 1 85 ? -9.485 9.350 -16.042 1.00 56.53 85 THR A C 1
ATOM 664 O O . THR A 1 85 ? -10.624 8.892 -15.909 1.00 56.53 85 THR A O 1
ATOM 667 N N . ARG A 1 86 ? -9.260 10.510 -16.671 1.00 45.91 86 ARG A N 1
ATOM 668 C CA . ARG A 1 86 ? -10.273 11.154 -17.509 1.00 45.91 86 ARG A CA 1
ATOM 669 C C . ARG A 1 86 ? -10.632 10.153 -18.602 1.00 45.91 86 ARG A C 1
ATOM 671 O O . ARG A 1 86 ? -9.901 10.011 -19.574 1.00 45.91 86 ARG A O 1
ATOM 678 N N . SER A 1 87 ? -11.747 9.452 -18.430 1.00 41.81 87 SER A N 1
ATOM 679 C CA . SER A 1 87 ? -12.414 8.802 -19.550 1.00 41.81 87 SER A CA 1
ATOM 680 C C . SER A 1 87 ? -12.939 9.942 -20.411 1.00 41.81 87 SER A C 1
ATOM 682 O O . SER A 1 87 ? -13.933 10.579 -20.067 1.00 41.81 87 SER A O 1
ATOM 684 N N . VAL A 1 88 ? -12.183 10.297 -21.448 1.00 43.28 88 VAL A N 1
ATOM 685 C CA . VAL A 1 88 ? -12.665 11.188 -22.500 1.00 43.28 88 VAL A CA 1
ATOM 686 C C . VAL A 1 88 ? -13.643 10.336 -23.306 1.00 43.28 88 VAL A C 1
ATOM 688 O O . VAL A 1 88 ? -13.219 9.499 -24.099 1.00 43.28 88 VAL A O 1
ATOM 691 N N . HIS A 1 89 ? -14.929 10.447 -22.977 1.00 38.28 89 HIS A N 1
ATOM 692 C CA . HIS A 1 89 ? -16.018 9.936 -23.806 1.00 38.28 89 HIS A CA 1
ATOM 693 C C . HIS A 1 89 ? -16.371 10.957 -24.881 1.00 38.28 89 HIS A C 1
ATOM 695 O O . HIS A 1 89 ? -16.343 12.170 -24.562 1.00 38.28 89 HIS A O 1
#

Secondary structure (DSSP, 8-state):
---PPP-TT-EEEE-S-SS---EEEEEEEEEEEEEE-TTSPEEEEEEEEESSHHHHHHHH-SSPPPTTPPP-EEEEGGGEEE-------

Organism: NCBI:txid696485

Sequence (89 aa):
MKLSAIKAGDNVTWVVKSDYSDEFRVLDIYPHTTLRDEQGEPVKMALLTPVNVERFTALMMDEPLPAGEPINIEVPLVMLLPVLTRSVH

Radius of gyration: 14.41 Å; chains: 1; bounding box: 37×27×43 Å